Protein AF-A0A1J4UPZ0-F1 (afdb_monomer)

Foldseek 3Di:
DAAAPPPRDDDDPPCPCCVVLVNHDPVVSVVVVVQVQWDAAPPPRDTDHPVQWDDDPRGTHGPVVVVVVVVVQLQQAAPPPRDRHDPPFDWDADPVRGIHGPVCCCVVFVVQAQDAAPPPRDRDSFRDADPNGTHDPVVVVVVVVVVVVVVVVVVVVVVVVVPDD

pLDDT: mean 82.54, std 12.35, range [51.22, 97.25]

Structure (mmCIF, N/CA/C/O backbone):
data_AF-A0A1J4UPZ0-F1
#
_entry.id   AF-A0A1J4UPZ0-F1
#
loop_
_atom_site.group_PDB
_atom_site.id
_atom_site.type_symbol
_atom_site.label_atom_id
_atom_site.label_alt_id
_atom_site.label_comp_id
_atom_site.label_asym_id
_atom_site.label_entity_id
_atom_site.label_seq_id
_atom_site.pdbx_PDB_ins_code
_atom_site.Cartn_x
_atom_site.Cartn_y
_atom_site.Cartn_z
_atom_site.occupancy
_atom_site.B_iso_or_equiv
_atom_site.auth_seq_id
_atom_site.auth_comp_id
_atom_site.auth_asym_id
_atom_site.auth_atom_id
_atom_site.pdbx_PDB_model_num
ATOM 1 N N . MET A 1 1 ? 30.628 -4.767 -45.251 1.00 79.75 1 MET A N 1
ATOM 2 C CA . MET A 1 1 ? 29.866 -5.774 -44.486 1.00 79.75 1 MET A CA 1
ATOM 3 C C . MET A 1 1 ? 29.801 -5.381 -43.024 1.00 79.75 1 MET A C 1
ATOM 5 O O . MET A 1 1 ? 30.777 -5.523 -42.292 1.00 79.75 1 MET A O 1
ATOM 9 N N . THR A 1 2 ? 28.661 -4.837 -42.620 1.00 87.00 2 THR A N 1
ATOM 10 C CA . THR A 1 2 ? 28.344 -4.512 -41.228 1.00 87.00 2 THR A CA 1
ATOM 11 C C . THR A 1 2 ? 27.542 -5.654 -40.597 1.00 87.00 2 THR A C 1
ATOM 13 O O . THR A 1 2 ? 26.780 -6.351 -41.268 1.00 87.00 2 THR A O 1
ATOM 16 N N . TYR A 1 3 ? 27.727 -5.868 -39.294 1.00 92.00 3 TYR A N 1
ATOM 17 C CA . TYR A 1 3 ? 27.037 -6.911 -38.532 1.00 92.00 3 TYR A CA 1
ATOM 18 C C . TYR A 1 3 ? 26.333 -6.288 -37.335 1.00 92.00 3 TYR A C 1
ATOM 20 O O . TYR A 1 3 ? 26.940 -5.504 -36.609 1.00 92.00 3 TYR A O 1
ATOM 28 N N . CYS A 1 4 ? 25.073 -6.664 -37.110 1.00 92.00 4 CYS A N 1
ATOM 29 C CA . CYS A 1 4 ? 24.302 -6.218 -35.954 1.00 92.00 4 CYS A CA 1
ATOM 30 C C . CYS A 1 4 ? 24.995 -6.613 -34.643 1.00 92.00 4 CYS A C 1
ATOM 32 O O . CYS A 1 4 ? 25.229 -7.800 -34.409 1.00 92.00 4 CYS A O 1
ATOM 34 N N . LEU A 1 5 ? 25.224 -5.652 -33.741 1.00 92.38 5 LEU A N 1
ATOM 35 C CA . LEU A 1 5 ? 25.902 -5.914 -32.464 1.00 92.38 5 LEU A CA 1
ATOM 36 C C . LEU A 1 5 ? 25.104 -6.795 -31.489 1.00 92.38 5 LEU A C 1
ATOM 38 O O . LEU A 1 5 ? 25.692 -7.382 -30.588 1.00 92.38 5 LEU A O 1
ATOM 42 N N . ALA A 1 6 ? 23.779 -6.890 -31.642 1.00 92.38 6 ALA A N 1
ATOM 43 C CA . ALA A 1 6 ? 22.943 -7.697 -30.748 1.00 92.38 6 ALA A CA 1
ATOM 44 C C . ALA A 1 6 ? 22.778 -9.149 -31.214 1.00 92.38 6 ALA A C 1
ATOM 46 O O . ALA A 1 6 ? 22.870 -10.064 -30.404 1.00 92.38 6 ALA A O 1
ATOM 47 N N . CYS A 1 7 ? 22.499 -9.374 -32.502 1.00 94.25 7 CYS A N 1
ATOM 48 C CA . CYS A 1 7 ? 22.170 -10.709 -33.018 1.00 94.25 7 CYS A CA 1
ATOM 49 C C . CYS A 1 7 ? 23.214 -11.294 -33.975 1.00 94.25 7 CYS A C 1
ATOM 51 O O . CYS A 1 7 ? 23.029 -12.413 -34.445 1.00 94.25 7 CYS A O 1
ATOM 53 N N . GLY A 1 8 ? 24.268 -10.544 -34.317 1.00 93.19 8 GLY A N 1
ATOM 54 C CA . GLY A 1 8 ? 25.343 -10.996 -35.205 1.00 93.19 8 GLY A CA 1
ATOM 55 C C . GLY A 1 8 ? 24.948 -11.166 -36.675 1.00 93.19 8 GLY A C 1
ATOM 56 O O . GLY A 1 8 ? 25.788 -11.539 -37.489 1.00 93.19 8 GLY A O 1
ATOM 57 N N . LYS A 1 9 ? 23.689 -10.895 -37.048 1.00 92.81 9 LYS A N 1
ATOM 58 C CA . LYS A 1 9 ? 23.239 -10.983 -38.443 1.00 92.81 9 LYS A CA 1
ATOM 59 C C . LYS A 1 9 ? 23.921 -9.916 -39.299 1.00 92.81 9 LYS A C 1
ATOM 61 O O . LYS A 1 9 ? 24.070 -8.770 -38.865 1.00 92.81 9 LYS A O 1
ATOM 66 N N . MET A 1 10 ? 24.290 -10.306 -40.516 1.00 91.06 10 MET A N 1
ATOM 67 C CA . MET A 1 10 ? 24.797 -9.398 -41.541 1.00 91.06 10 MET A CA 1
ATOM 68 C C . MET A 1 10 ? 23.699 -8.408 -41.936 1.00 91.06 10 MET A C 1
ATOM 70 O O . MET A 1 10 ? 22.533 -8.789 -42.053 1.00 91.06 10 MET A O 1
ATOM 74 N N . ILE A 1 11 ? 24.069 -7.143 -42.098 1.00 86.06 11 ILE A N 1
ATOM 75 C CA . ILE A 1 11 ? 23.164 -6.084 -42.538 1.00 86.06 11 ILE A CA 1
ATOM 76 C C . ILE A 1 11 ? 23.525 -5.750 -43.974 1.00 86.06 11 ILE A C 1
ATOM 78 O O . ILE A 1 11 ? 24.693 -5.526 -44.288 1.00 86.06 11 ILE A O 1
ATOM 82 N N . GLU A 1 12 ? 22.518 -5.771 -44.842 1.00 80.25 12 GLU A N 1
ATOM 83 C CA . GLU A 1 12 ? 22.688 -5.403 -46.242 1.00 80.25 12 GLU A CA 1
ATOM 84 C C . GLU A 1 12 ? 23.155 -3.945 -46.321 1.00 80.25 12 GLU A C 1
ATOM 86 O O . GLU A 1 12 ? 22.638 -3.075 -45.616 1.00 80.25 12 GLU A O 1
ATOM 91 N N . ASP A 1 13 ? 24.149 -3.676 -47.171 1.00 70.25 13 ASP A N 1
ATOM 92 C CA . ASP A 1 13 ? 24.893 -2.408 -47.211 1.00 70.25 13 ASP A CA 1
ATOM 93 C C . ASP A 1 13 ? 24.017 -1.167 -47.55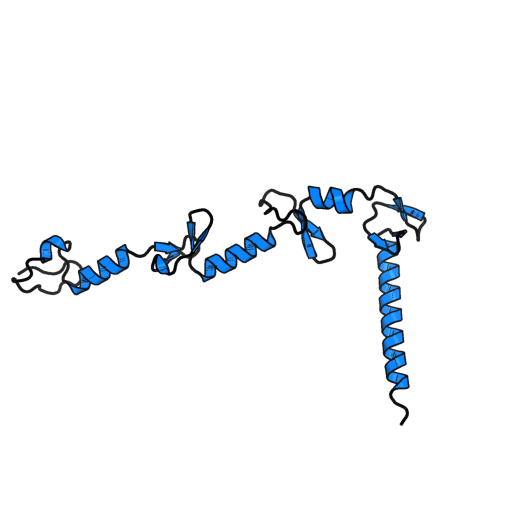6 1.00 70.25 13 ASP A C 1
ATOM 95 O O . ASP A 1 13 ? 24.518 -0.044 -47.567 1.00 70.25 13 ASP A O 1
ATOM 99 N N . TYR A 1 14 ? 22.705 -1.328 -47.788 1.00 72.69 14 TYR A N 1
ATOM 100 C CA . TYR A 1 14 ? 21.748 -0.248 -48.074 1.00 72.69 14 TYR A CA 1
ATOM 101 C C . TYR A 1 14 ? 20.999 0.301 -46.840 1.00 72.69 14 TYR A C 1
ATOM 103 O O . TYR A 1 14 ? 20.092 1.126 -46.961 1.00 72.69 14 TYR A O 1
ATOM 111 N N . ASP A 1 15 ? 21.357 -0.112 -45.625 1.00 78.25 15 ASP A N 1
ATOM 112 C CA . ASP A 1 15 ? 20.689 0.384 -44.420 1.00 78.25 15 ASP A CA 1
ATOM 113 C C . ASP A 1 15 ? 21.271 1.723 -43.922 1.00 78.25 15 ASP A C 1
ATOM 115 O O . ASP A 1 15 ? 22.057 1.792 -42.972 1.00 78.25 15 ASP A O 1
ATOM 119 N N . SER A 1 16 ? 20.850 2.821 -44.557 1.00 79.06 16 SER A N 1
ATOM 120 C CA . SER A 1 16 ? 21.288 4.193 -44.241 1.00 79.06 16 SER A CA 1
ATOM 121 C C . SER A 1 16 ? 21.023 4.620 -42.789 1.00 79.06 16 SER A C 1
ATOM 123 O O . SER A 1 16 ? 21.710 5.496 -42.261 1.00 79.06 16 SER A O 1
ATOM 125 N N . GLY A 1 17 ? 20.068 3.981 -42.106 1.00 82.69 17 GLY A N 1
ATOM 126 C CA . GLY A 1 17 ? 19.742 4.251 -40.705 1.00 82.69 17 GLY A CA 1
ATOM 127 C C . GLY A 1 17 ? 20.537 3.421 -39.691 1.00 82.69 17 GLY A C 1
ATOM 128 O O . GLY A 1 17 ? 20.319 3.574 -38.488 1.00 82.69 17 GLY A O 1
ATOM 129 N N . TYR A 1 18 ? 21.438 2.538 -40.136 1.00 81.94 18 TYR A N 1
ATOM 130 C CA . TYR A 1 18 ? 22.122 1.576 -39.269 1.00 81.94 18 TYR A CA 1
ATOM 131 C C . TYR A 1 18 ? 22.886 2.231 -38.109 1.00 81.94 18 TYR A C 1
ATOM 133 O O . TYR A 1 18 ? 22.711 1.866 -36.941 1.00 81.94 18 TYR A O 1
ATOM 141 N N . TYR A 1 19 ? 23.698 3.245 -38.413 1.00 81.06 19 TYR A N 1
ATOM 142 C CA . TYR A 1 19 ? 24.503 3.938 -37.405 1.00 81.06 19 TYR A CA 1
ATOM 143 C C . TYR A 1 19 ? 23.640 4.748 -36.428 1.00 81.06 19 TYR A C 1
ATOM 145 O O . TYR A 1 19 ? 23.924 4.761 -35.232 1.00 81.06 19 TYR A O 1
ATOM 153 N N . ALA A 1 20 ? 22.530 5.330 -36.895 1.00 83.19 20 ALA A N 1
ATOM 154 C CA . ALA A 1 20 ? 21.575 6.044 -36.043 1.00 83.19 20 ALA A CA 1
ATOM 155 C C . ALA A 1 20 ? 20.853 5.122 -35.036 1.00 83.19 20 ALA A C 1
ATOM 157 O O . ALA A 1 20 ? 20.357 5.582 -34.009 1.00 83.19 20 ALA A O 1
ATOM 158 N N . ARG A 1 21 ? 20.821 3.807 -35.290 1.00 86.88 21 ARG A N 1
ATOM 159 C CA . ARG A 1 21 ? 20.200 2.794 -34.420 1.00 86.88 21 ARG A CA 1
ATOM 160 C C . ARG A 1 21 ? 21.183 2.111 -33.469 1.00 86.88 21 ARG A C 1
ATOM 162 O O . ARG A 1 21 ? 20.918 1.004 -33.004 1.00 86.88 21 ARG A O 1
ATOM 169 N N . ASN A 1 22 ? 22.296 2.770 -33.139 1.00 87.50 22 ASN A N 1
ATOM 170 C CA . ASN A 1 22 ? 23.355 2.219 -32.284 1.00 87.50 22 ASN A CA 1
ATOM 171 C C . ASN A 1 22 ? 23.908 0.885 -32.812 1.00 87.50 22 ASN A C 1
ATOM 173 O O . ASN A 1 22 ? 24.128 -0.042 -32.033 1.00 87.50 22 ASN A O 1
ATOM 177 N N . MET A 1 23 ? 24.095 0.778 -34.131 1.00 90.50 23 MET A N 1
ATOM 178 C CA . MET A 1 23 ? 24.621 -0.429 -34.780 1.00 90.50 23 MET A CA 1
ATOM 179 C C . MET A 1 23 ? 23.753 -1.685 -34.548 1.00 90.50 23 MET A C 1
ATOM 181 O O . MET A 1 23 ? 24.246 -2.806 -34.390 1.00 90.50 23 MET A O 1
ATOM 185 N N . LEU A 1 24 ? 22.430 -1.501 -34.534 1.00 89.75 24 LEU A N 1
ATOM 186 C CA . LEU A 1 24 ? 21.446 -2.579 -34.455 1.00 89.75 24 LEU A CA 1
ATOM 187 C C . LEU A 1 24 ? 20.665 -2.685 -35.765 1.00 89.75 24 LEU A C 1
ATOM 189 O O . LEU A 1 24 ? 20.239 -1.676 -36.336 1.00 89.75 24 LEU A O 1
ATOM 193 N N . CYS A 1 25 ? 20.422 -3.919 -36.216 1.00 91.00 25 CYS A N 1
ATOM 194 C CA . CYS A 1 25 ? 19.462 -4.160 -37.290 1.00 91.00 25 CYS A CA 1
ATOM 195 C C . CYS A 1 25 ? 18.060 -3.701 -36.858 1.00 91.00 25 CYS A C 1
ATOM 197 O O . CYS A 1 25 ? 17.771 -3.636 -35.659 1.00 91.00 25 CYS A O 1
ATOM 199 N N . ILE A 1 26 ? 17.193 -3.395 -37.829 1.00 88.31 26 ILE A N 1
ATOM 200 C CA . ILE A 1 26 ? 15.846 -2.850 -37.582 1.00 88.31 26 ILE A CA 1
ATOM 201 C C . ILE A 1 26 ? 15.084 -3.649 -36.502 1.00 88.31 26 ILE A C 1
ATOM 203 O O . ILE A 1 26 ? 14.673 -3.026 -35.523 1.00 88.31 26 ILE A O 1
ATOM 207 N N . PRO A 1 27 ? 15.007 -4.998 -36.554 1.00 89.75 27 PRO A N 1
ATOM 208 C CA . PRO A 1 27 ? 14.319 -5.7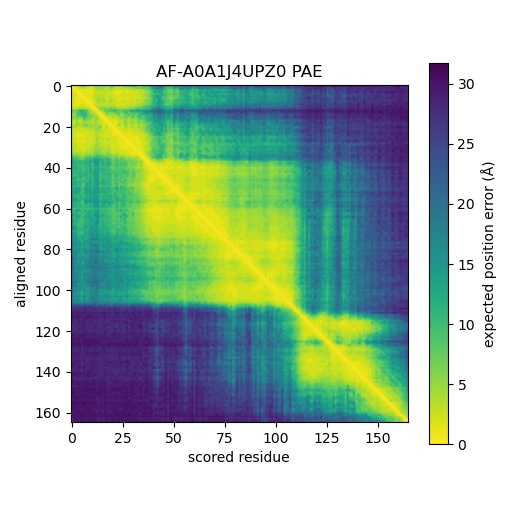65 -35.513 1.00 89.75 27 PRO A CA 1
ATOM 209 C C . PRO A 1 27 ? 14.944 -5.611 -34.120 1.00 89.75 27 PRO A C 1
ATOM 211 O O . PRO A 1 27 ? 14.241 -5.409 -33.136 1.00 89.75 27 PRO A O 1
ATOM 214 N N . CYS A 1 28 ? 16.277 -5.671 -34.010 1.00 89.38 28 CYS A N 1
ATOM 215 C CA . CYS A 1 28 ? 16.961 -5.538 -32.720 1.00 89.38 28 CYS A CA 1
ATOM 216 C C . CYS A 1 28 ? 16.830 -4.127 -32.139 1.00 89.38 28 CYS A C 1
ATOM 218 O O . CYS A 1 28 ? 16.743 -3.969 -30.921 1.00 89.38 28 CYS A O 1
ATOM 220 N N . TYR A 1 29 ? 16.813 -3.106 -32.994 1.00 89.94 29 TYR A N 1
ATOM 221 C CA . TYR A 1 29 ? 16.555 -1.741 -32.565 1.00 89.94 29 TYR A CA 1
ATOM 222 C C . TYR A 1 29 ? 15.124 -1.570 -32.061 1.00 89.94 29 TYR A C 1
ATOM 224 O O . TYR A 1 29 ? 14.936 -0.953 -31.019 1.00 89.94 29 TYR A O 1
ATOM 232 N N . GLU A 1 30 ? 14.127 -2.127 -32.749 1.00 87.56 30 GLU A N 1
ATOM 233 C CA . GLU A 1 30 ? 12.734 -2.080 -32.297 1.00 87.56 30 GLU A CA 1
ATOM 234 C C . GLU A 1 30 ? 12.556 -2.762 -30.941 1.00 87.56 30 GLU A C 1
ATOM 236 O O . GLU A 1 30 ? 11.963 -2.162 -30.045 1.00 87.56 30 GLU A O 1
ATOM 241 N N . THR A 1 31 ? 13.152 -3.943 -30.742 1.00 85.56 31 THR A N 1
ATOM 242 C CA . THR A 1 31 ? 13.166 -4.618 -29.435 1.00 85.56 31 THR A CA 1
ATOM 243 C C . THR A 1 31 ? 13.817 -3.745 -28.365 1.00 85.56 31 THR A C 1
ATOM 245 O O . THR A 1 31 ? 13.214 -3.496 -27.325 1.00 85.56 31 THR A O 1
ATOM 248 N N . LYS A 1 32 ? 15.009 -3.192 -28.636 1.00 84.88 32 LYS A N 1
ATOM 249 C CA . LYS A 1 32 ? 15.702 -2.306 -27.688 1.00 84.88 32 LYS A CA 1
ATOM 250 C C . LYS A 1 32 ? 14.899 -1.039 -27.388 1.00 84.88 32 LYS A C 1
ATOM 252 O O . LYS A 1 32 ? 14.895 -0.578 -26.252 1.00 84.88 32 LYS A O 1
ATOM 257 N N . ARG A 1 33 ? 14.214 -0.476 -28.385 1.00 83.31 33 ARG A N 1
ATOM 258 C CA . ARG A 1 33 ? 13.352 0.701 -28.231 1.00 83.31 33 ARG A CA 1
ATOM 259 C C . ARG A 1 33 ? 12.160 0.382 -27.331 1.00 83.31 33 ARG A C 1
ATOM 261 O O . ARG A 1 33 ? 11.861 1.161 -26.431 1.00 83.31 33 ARG A O 1
ATOM 268 N N . ILE A 1 34 ? 11.520 -0.768 -27.539 1.00 78.75 34 ILE A N 1
ATOM 269 C CA . ILE A 1 34 ? 10.429 -1.262 -26.692 1.00 78.75 34 ILE A CA 1
ATOM 270 C C . ILE A 1 34 ? 10.916 -1.451 -25.252 1.00 78.75 34 ILE A C 1
ATOM 272 O O . ILE A 1 34 ? 10.266 -0.964 -24.330 1.00 78.75 34 ILE A O 1
ATOM 276 N N . ASP A 1 35 ? 12.070 -2.090 -25.058 1.00 75.56 35 ASP A N 1
ATOM 277 C CA . ASP A 1 35 ? 12.635 -2.341 -23.729 1.00 75.56 35 ASP A CA 1
ATOM 278 C C . ASP A 1 35 ? 13.070 -1.054 -23.020 1.00 75.56 35 ASP A C 1
ATOM 280 O O . ASP A 1 35 ? 12.848 -0.914 -21.820 1.00 75.56 35 ASP A O 1
ATOM 284 N N . SER A 1 36 ? 13.612 -0.073 -23.751 1.00 75.94 36 SER A N 1
ATOM 285 C CA . SER A 1 36 ? 13.991 1.234 -23.190 1.00 75.94 36 SER A CA 1
ATOM 286 C C . SER A 1 36 ? 12.803 2.052 -22.683 1.00 75.94 36 SER A C 1
ATOM 288 O O . SER A 1 36 ? 12.977 2.936 -21.850 1.00 75.94 36 SER A O 1
ATOM 290 N N . GLY A 1 37 ? 11.596 1.751 -23.167 1.00 80.19 37 GLY A N 1
ATOM 291 C CA . GLY A 1 37 ? 10.368 2.378 -22.698 1.00 80.19 37 GLY A CA 1
ATOM 292 C C . GLY A 1 37 ? 9.782 1.717 -21.454 1.00 80.19 37 GLY A C 1
ATOM 293 O O . GLY A 1 37 ? 8.804 2.234 -20.925 1.00 80.19 37 GLY A O 1
ATOM 294 N N . ARG A 1 38 ? 10.319 0.579 -20.995 1.00 85.94 38 ARG A N 1
ATOM 295 C CA . ARG A 1 38 ? 9.750 -0.150 -19.861 1.00 85.94 38 ARG A CA 1
ATOM 296 C C . ARG A 1 38 ? 10.238 0.408 -18.534 1.00 85.94 38 ARG A C 1
ATOM 298 O O . ARG A 1 38 ? 11.418 0.691 -18.349 1.00 85.94 38 ARG A O 1
ATOM 305 N N . VAL A 1 39 ? 9.323 0.477 -17.578 1.00 90.25 39 VAL A N 1
ATOM 306 C CA . VAL A 1 39 ? 9.588 0.889 -16.200 1.00 90.25 39 VAL A CA 1
ATOM 307 C C . VAL A 1 39 ? 9.487 -0.340 -15.302 1.00 90.25 39 VAL A C 1
ATOM 309 O O . VAL A 1 39 ? 8.751 -1.291 -15.583 1.00 90.25 39 VAL A O 1
ATOM 312 N N . GLN A 1 40 ? 10.296 -0.373 -14.247 1.00 93.94 40 GLN A N 1
ATOM 313 C CA . GLN A 1 40 ? 10.312 -1.481 -13.299 1.00 93.94 40 GLN A CA 1
ATOM 314 C C . GLN A 1 40 ? 9.395 -1.178 -12.119 1.00 93.94 40 GLN A C 1
ATOM 316 O O . GLN A 1 40 ? 9.475 -0.117 -11.506 1.00 93.94 40 GLN A O 1
ATOM 321 N N . CYS A 1 41 ? 8.546 -2.140 -11.764 1.00 95.94 41 CYS A N 1
ATOM 322 C CA . CYS A 1 41 ? 7.781 -2.076 -10.526 1.00 95.94 41 CYS A CA 1
ATOM 323 C C . CYS A 1 41 ? 8.722 -2.065 -9.318 1.00 95.94 41 CYS A C 1
ATOM 325 O O . CYS A 1 41 ? 9.441 -3.039 -9.104 1.00 95.94 41 CYS A O 1
ATOM 327 N N . LEU A 1 42 ? 8.611 -1.056 -8.451 1.00 95.75 42 LEU A N 1
ATOM 328 C CA . LEU A 1 42 ? 9.491 -0.907 -7.284 1.00 95.75 42 LEU A CA 1
ATOM 329 C C . LEU A 1 42 ? 9.463 -2.119 -6.333 1.00 95.75 42 LEU A C 1
ATOM 331 O O . LEU A 1 42 ? 10.467 -2.462 -5.718 1.00 95.75 42 LEU A O 1
ATOM 335 N N . ARG A 1 43 ? 8.306 -2.785 -6.208 1.00 95.25 43 ARG A N 1
ATOM 336 C CA . ARG A 1 43 ? 8.116 -3.900 -5.264 1.00 95.25 43 ARG A CA 1
ATOM 337 C C . ARG A 1 43 ? 8.618 -5.257 -5.770 1.00 95.25 43 ARG A C 1
ATOM 339 O O . ARG A 1 43 ? 9.260 -5.976 -5.017 1.00 95.25 43 ARG A O 1
ATOM 346 N N . CYS A 1 44 ? 8.273 -5.646 -6.998 1.00 96.38 44 CYS A N 1
ATOM 347 C CA . CYS A 1 44 ? 8.579 -6.979 -7.542 1.00 96.38 44 CYS A CA 1
ATOM 348 C C . CYS A 1 44 ? 9.602 -6.970 -8.685 1.00 96.38 44 CYS A C 1
ATOM 350 O O . CYS A 1 44 ? 9.881 -8.025 -9.246 1.00 96.38 44 CYS A O 1
ATOM 352 N N . MET A 1 45 ? 10.122 -5.797 -9.063 1.00 94.69 45 MET A N 1
ATOM 353 C CA . MET A 1 45 ? 11.084 -5.582 -10.155 1.00 94.69 45 MET A CA 1
ATOM 354 C C . MET A 1 45 ? 10.624 -6.050 -11.544 1.00 94.69 45 MET A C 1
ATOM 356 O O . MET A 1 45 ? 11.403 -6.061 -12.496 1.00 94.69 45 MET A O 1
ATOM 360 N N . ARG A 1 46 ? 9.342 -6.400 -11.708 1.00 92.81 46 ARG A N 1
ATOM 361 C CA . ARG A 1 46 ? 8.778 -6.739 -13.017 1.00 92.81 46 ARG A CA 1
ATOM 362 C C . ARG A 1 46 ? 8.815 -5.512 -13.929 1.00 92.81 46 ARG A C 1
ATOM 364 O O . ARG A 1 46 ? 8.331 -4.447 -13.550 1.00 92.81 46 ARG A O 1
ATOM 371 N N . SER A 1 47 ? 9.355 -5.696 -15.130 1.00 92.50 47 SER A N 1
ATOM 372 C CA . SER A 1 47 ? 9.398 -4.684 -16.186 1.00 92.50 47 SER A CA 1
ATOM 373 C C . SER A 1 47 ? 8.067 -4.653 -16.946 1.00 92.50 47 SER A C 1
ATOM 375 O O . SER A 1 47 ? 7.593 -5.696 -17.402 1.00 92.50 47 SER A O 1
ATOM 377 N N . LEU A 1 48 ? 7.449 -3.476 -17.028 1.00 92.31 48 LEU A N 1
ATOM 378 C CA . LEU A 1 48 ? 6.134 -3.238 -17.630 1.00 92.31 48 LEU A CA 1
ATOM 379 C C . LEU A 1 48 ? 6.151 -1.962 -18.468 1.00 92.31 48 LEU A C 1
ATOM 381 O O . LEU A 1 48 ? 7.051 -1.130 -18.338 1.00 92.31 48 LEU A O 1
ATOM 385 N N . PHE A 1 49 ? 5.140 -1.789 -19.316 1.00 90.19 49 PHE A N 1
ATOM 386 C CA . PHE A 1 49 ? 4.958 -0.518 -20.003 1.00 90.19 49 PHE A CA 1
ATOM 387 C C . PHE A 1 49 ? 4.434 0.552 -19.033 1.00 90.19 49 PHE A C 1
ATOM 389 O O . PHE A 1 49 ? 3.594 0.237 -18.189 1.00 90.19 49 PHE A O 1
ATOM 396 N N . PRO A 1 50 ? 4.847 1.826 -19.174 1.00 89.56 50 PRO A N 1
ATOM 397 C CA . PRO A 1 50 ? 4.366 2.927 -18.339 1.00 89.56 50 PRO A CA 1
ATOM 398 C C . PRO A 1 50 ? 2.838 3.042 -18.314 1.00 89.56 50 PRO A C 1
ATOM 400 O O . PRO A 1 50 ? 2.262 3.360 -17.281 1.00 89.56 50 PRO A O 1
ATOM 403 N N . SER A 1 51 ? 2.169 2.718 -19.428 1.00 90.25 51 SER A N 1
ATOM 404 C CA . SER A 1 51 ? 0.704 2.714 -19.543 1.00 90.25 51 SER A CA 1
ATOM 405 C C . SER A 1 51 ? 0.009 1.662 -18.671 1.00 90.25 51 SER A C 1
ATOM 407 O O . SER A 1 51 ? -1.173 1.805 -18.372 1.00 90.25 51 SER A O 1
ATOM 409 N N . GLU A 1 52 ? 0.716 0.604 -18.274 1.00 92.19 52 GLU A N 1
ATOM 410 C CA . GLU A 1 52 ? 0.198 -0.479 -17.429 1.00 92.19 52 GLU A CA 1
ATOM 411 C C . GLU A 1 52 ? 0.529 -0.267 -15.945 1.00 92.19 52 GLU A C 1
ATOM 413 O O . GLU A 1 52 ? 0.050 -1.009 -15.081 1.00 92.19 52 GLU A O 1
ATOM 418 N N . MET A 1 53 ? 1.367 0.724 -15.635 1.00 94.31 53 MET A N 1
ATOM 419 C CA . MET A 1 53 ? 1.815 1.002 -14.278 1.00 94.31 53 MET A CA 1
ATOM 420 C C . MET A 1 53 ? 0.846 1.921 -13.540 1.00 94.31 53 MET A C 1
ATOM 422 O O . MET A 1 53 ? 0.132 2.735 -14.124 1.00 94.31 53 MET A O 1
ATOM 426 N N . LYS A 1 54 ? 0.814 1.770 -12.216 1.00 95.75 54 LYS A N 1
ATOM 427 C CA . LYS A 1 54 ? 0.068 2.648 -11.317 1.00 95.75 54 LYS A CA 1
ATOM 428 C C . LYS A 1 54 ? 1.028 3.318 -10.354 1.00 95.75 54 LYS A C 1
ATOM 430 O O . LYS A 1 54 ? 1.825 2.632 -9.714 1.00 95.75 54 LYS A O 1
ATOM 435 N N . SER A 1 55 ? 0.892 4.629 -10.202 1.00 93.81 55 SER A N 1
ATOM 436 C CA . SER A 1 55 ? 1.752 5.406 -9.316 1.00 93.81 55 SER A CA 1
ATOM 437 C C . SER A 1 55 ? 1.104 5.606 -7.944 1.00 93.81 55 SER A C 1
ATOM 439 O O . SER A 1 55 ? -0.092 5.892 -7.832 1.00 93.81 55 SER A O 1
ATOM 441 N N . LEU A 1 56 ? 1.898 5.466 -6.885 1.00 92.19 56 LEU A N 1
ATOM 442 C CA . LEU A 1 56 ? 1.523 5.817 -5.520 1.00 92.19 56 LEU A CA 1
ATOM 443 C C . LEU A 1 56 ? 2.702 6.511 -4.838 1.00 92.19 56 LEU A C 1
ATOM 445 O O . LEU A 1 56 ? 3.806 5.977 -4.854 1.00 92.19 56 LEU A O 1
ATOM 449 N N . GLU A 1 57 ? 2.468 7.691 -4.257 1.00 88.69 57 GLU A N 1
ATOM 450 C CA . GLU A 1 57 ? 3.509 8.485 -3.575 1.00 88.69 57 GLU A CA 1
ATOM 451 C C . GLU A 1 57 ? 4.755 8.746 -4.452 1.00 88.69 57 GLU A C 1
ATOM 453 O O . GLU A 1 57 ? 5.874 8.819 -3.961 1.00 88.69 57 GLU A O 1
ATOM 458 N N . GLY A 1 58 ? 4.566 8.883 -5.771 1.00 91.25 58 GLY A N 1
ATOM 459 C CA . GLY A 1 58 ? 5.660 9.117 -6.724 1.00 91.25 58 GLY A CA 1
ATOM 460 C C . GLY A 1 58 ? 6.437 7.862 -7.138 1.00 91.25 58 GLY A C 1
ATOM 461 O O . GLY A 1 58 ? 7.424 7.975 -7.859 1.00 91.25 58 GLY A O 1
ATOM 462 N N . HIS A 1 59 ? 5.996 6.676 -6.721 1.00 94.06 59 HIS A N 1
ATOM 463 C CA . HIS A 1 59 ? 6.597 5.401 -7.104 1.00 94.06 59 HIS A CA 1
ATOM 464 C C . HIS A 1 59 ? 5.662 4.575 -7.982 1.00 94.06 59 HIS A C 1
ATOM 466 O O . HIS A 1 59 ? 4.458 4.518 -7.726 1.00 94.06 59 HIS A O 1
ATOM 472 N N . ASP A 1 60 ? 6.228 3.889 -8.975 1.00 94.75 60 ASP A N 1
ATOM 473 C CA . ASP A 1 60 ? 5.472 3.076 -9.922 1.00 94.75 60 ASP A CA 1
ATOM 474 C C . ASP A 1 60 ? 5.416 1.604 -9.505 1.00 94.75 60 ASP A C 1
ATOM 476 O O . ASP A 1 60 ? 6.420 0.949 -9.200 1.00 94.75 60 ASP A O 1
ATOM 480 N N . TYR A 1 61 ? 4.203 1.060 -9.535 1.00 97.25 61 TYR A N 1
ATOM 481 C CA . TYR A 1 61 ? 3.907 -0.317 -9.172 1.00 97.25 61 TYR A CA 1
ATOM 482 C C . TYR A 1 61 ? 3.138 -1.021 -10.285 1.00 97.25 61 TYR A C 1
ATOM 484 O O . TYR A 1 61 ? 2.328 -0.421 -10.995 1.00 97.25 61 TYR A O 1
ATOM 492 N N 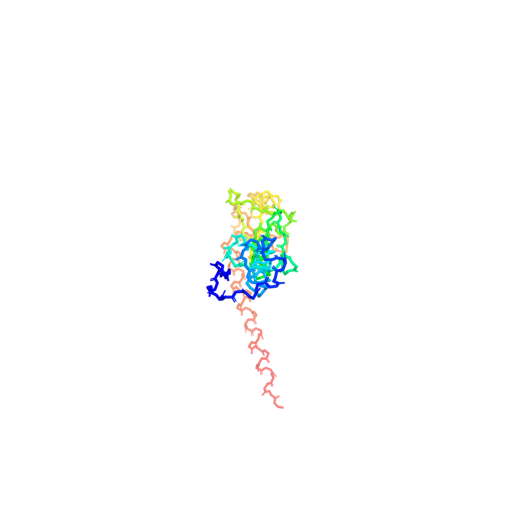. CYS A 1 62 ? 3.346 -2.333 -10.411 1.00 97.25 62 CYS A N 1
ATOM 493 C CA . CYS A 1 62 ? 2.457 -3.151 -11.223 1.00 97.25 62 CYS A CA 1
ATOM 494 C C . CYS A 1 62 ? 1.045 -3.186 -10.601 1.00 97.25 62 CYS A C 1
ATOM 496 O O . CYS A 1 62 ? 0.906 -3.000 -9.384 1.00 97.25 62 CYS A O 1
ATOM 498 N N . PRO A 1 63 ? -0.007 -3.476 -11.389 1.00 96.81 63 PRO A N 1
ATOM 499 C CA . PRO A 1 63 ? -1.385 -3.498 -10.893 1.00 96.81 63 PRO A CA 1
ATOM 500 C C . PRO A 1 63 ? -1.601 -4.403 -9.671 1.00 96.81 63 PRO A C 1
ATOM 502 O O . PRO A 1 63 ? -2.323 -4.030 -8.742 1.00 96.81 63 PRO A O 1
ATOM 505 N N . ASP A 1 64 ? -0.937 -5.560 -9.637 1.00 97.06 64 ASP A N 1
ATOM 506 C CA . ASP A 1 64 ? -1.033 -6.513 -8.529 1.00 97.06 64 ASP A CA 1
ATOM 507 C C . ASP A 1 64 ? -0.393 -5.978 -7.248 1.00 97.06 64 ASP A C 1
ATOM 509 O O . ASP A 1 64 ? -1.027 -5.971 -6.189 1.00 97.06 64 ASP A O 1
ATOM 513 N N . CYS A 1 65 ? 0.846 -5.483 -7.339 1.00 97.06 65 CYS A N 1
ATOM 514 C CA . CYS A 1 65 ? 1.549 -4.899 -6.201 1.00 97.06 65 CYS A CA 1
ATOM 515 C C . CYS A 1 65 ? 0.838 -3.647 -5.686 1.00 97.06 65 CYS A C 1
ATOM 517 O O . CYS A 1 65 ? 0.751 -3.473 -4.472 1.00 97.06 65 CYS A O 1
ATOM 519 N N . TYR A 1 66 ? 0.288 -2.824 -6.581 1.00 97.19 66 TYR A N 1
ATOM 520 C CA . TYR A 1 66 ? -0.505 -1.653 -6.218 1.00 97.19 66 TYR A CA 1
ATOM 521 C C . TYR A 1 66 ? -1.736 -2.043 -5.390 1.00 97.19 66 TYR A C 1
ATOM 523 O O . TYR A 1 66 ? -1.994 -1.455 -4.341 1.00 97.19 66 TYR A O 1
ATOM 531 N N . ARG A 1 67 ? -2.481 -3.077 -5.812 1.00 96.19 67 ARG A N 1
ATOM 532 C CA . ARG A 1 67 ? -3.659 -3.569 -5.079 1.00 96.19 67 ARG A CA 1
ATOM 533 C C . ARG A 1 67 ? -3.296 -4.079 -3.684 1.00 96.19 67 ARG A C 1
ATOM 535 O O . ARG A 1 67 ? -3.997 -3.766 -2.726 1.00 96.19 67 ARG A O 1
ATOM 542 N N . LEU A 1 68 ? -2.213 -4.846 -3.563 1.00 95.44 68 LEU A N 1
ATOM 543 C CA . LEU A 1 68 ? -1.739 -5.332 -2.263 1.00 95.44 68 LEU A CA 1
ATOM 544 C C . LEU A 1 68 ? -1.341 -4.174 -1.346 1.00 95.44 68 LEU A C 1
ATOM 546 O O . LEU A 1 68 ? -1.730 -4.152 -0.182 1.00 95.44 68 LEU A O 1
ATOM 550 N N . LEU A 1 69 ? -0.628 -3.182 -1.879 1.00 93.94 69 LEU A N 1
ATOM 551 C CA . LEU A 1 69 ? -0.213 -2.017 -1.106 1.00 93.94 69 LEU A CA 1
ATOM 552 C C . LEU A 1 69 ? -1.417 -1.181 -0.643 1.00 93.94 69 LEU A C 1
ATOM 554 O O . LEU A 1 69 ? -1.462 -0.741 0.501 1.00 93.94 69 LEU A O 1
ATOM 558 N N . ALA A 1 70 ? -2.436 -1.023 -1.492 1.00 91.44 70 ALA A N 1
ATOM 559 C CA . ALA A 1 70 ? -3.677 -0.347 -1.121 1.00 91.44 70 ALA A CA 1
ATOM 560 C C . ALA A 1 70 ? -4.393 -1.052 0.048 1.00 91.44 70 ALA A C 1
ATOM 562 O O . ALA A 1 70 ? -4.866 -0.389 0.972 1.00 91.44 70 ALA A O 1
ATOM 563 N N . LEU A 1 71 ? -4.423 -2.390 0.047 1.00 92.12 71 LEU A N 1
ATOM 564 C CA . LEU A 1 71 ? -4.964 -3.176 1.161 1.00 92.12 71 LEU A CA 1
ATOM 565 C C . LEU A 1 71 ? -4.127 -3.018 2.436 1.00 92.12 71 LEU A C 1
ATOM 567 O O . LEU A 1 71 ? -4.690 -2.884 3.520 1.00 92.12 71 LEU A O 1
ATOM 571 N N . GLU A 1 72 ? -2.798 -2.996 2.323 1.00 91.25 72 GLU A N 1
ATOM 572 C CA . GLU A 1 72 ? -1.898 -2.765 3.460 1.00 91.25 72 GLU A CA 1
ATOM 573 C C . GLU A 1 72 ? -2.100 -1.372 4.078 1.00 91.25 72 GLU A C 1
ATOM 575 O O . GLU A 1 72 ? -2.144 -1.241 5.303 1.00 91.25 72 GLU A O 1
ATOM 580 N N . ILE A 1 73 ? -2.276 -0.339 3.250 1.00 90.12 73 ILE A N 1
ATOM 581 C CA . ILE A 1 73 ? -2.556 1.031 3.701 1.00 90.12 73 ILE A CA 1
ATOM 582 C C . ILE A 1 73 ? -3.909 1.098 4.409 1.00 90.12 73 ILE A C 1
ATOM 584 O O . ILE A 1 73 ? -4.007 1.683 5.491 1.00 90.12 73 ILE A O 1
ATOM 588 N N . GLU A 1 74 ? -4.945 0.475 3.843 1.00 89.19 74 GLU A N 1
ATOM 589 C CA . GLU A 1 74 ? -6.270 0.443 4.467 1.00 89.19 74 GLU A CA 1
ATOM 590 C C . GLU A 1 74 ? -6.246 -0.340 5.789 1.00 89.19 74 GLU A C 1
ATOM 592 O O . GLU A 1 74 ? -6.832 0.098 6.776 1.00 89.19 74 GLU A O 1
ATOM 597 N N . ALA A 1 75 ? -5.484 -1.436 5.873 1.00 88.19 75 ALA A N 1
ATOM 598 C CA . ALA A 1 75 ? -5.305 -2.197 7.111 1.00 88.19 75 ALA A CA 1
ATOM 599 C C . ALA A 1 75 ? -4.603 -1.390 8.222 1.00 88.19 75 ALA A C 1
ATOM 601 O O . ALA A 1 75 ? -4.826 -1.633 9.411 1.00 88.19 75 ALA A O 1
ATOM 602 N N . ARG A 1 76 ? -3.767 -0.412 7.852 1.00 91.00 76 ARG A N 1
ATOM 603 C CA . ARG A 1 76 ? -3.103 0.518 8.781 1.00 91.00 76 ARG A CA 1
ATOM 604 C C . ARG A 1 76 ? -3.930 1.771 9.058 1.00 91.00 76 ARG A C 1
ATOM 606 O O . ARG A 1 76 ? -3.509 2.612 9.852 1.00 91.00 76 ARG A O 1
ATOM 613 N N . ARG A 1 77 ? -5.092 1.937 8.428 1.00 93.69 77 ARG A N 1
ATOM 614 C CA . ARG A 1 77 ? -5.924 3.125 8.588 1.00 93.69 77 ARG A CA 1
ATOM 615 C C . ARG A 1 77 ? -6.718 3.058 9.889 1.00 93.69 77 ARG A C 1
ATOM 617 O O . ARG A 1 77 ? -7.360 2.062 10.213 1.00 93.69 77 ARG A O 1
ATOM 624 N N . CYS A 1 78 ? -6.705 4.150 10.648 1.00 93.62 78 CYS A N 1
ATOM 625 C CA . CYS A 1 78 ? -7.572 4.288 11.810 1.00 93.62 78 CYS A CA 1
ATOM 626 C C . CYS A 1 78 ? -9.036 4.338 11.355 1.00 93.62 78 CYS A C 1
ATOM 628 O O . CYS A 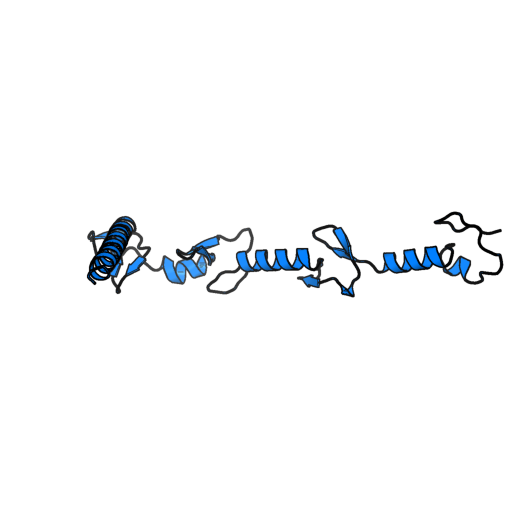1 78 ? -9.432 5.237 10.617 1.00 93.62 78 CYS A O 1
ATOM 630 N N . ASN A 1 79 ? -9.867 3.428 11.856 1.00 91.31 79 ASN A N 1
ATOM 631 C CA . ASN A 1 79 ? -11.281 3.345 11.501 1.00 91.31 79 ASN A CA 1
ATOM 632 C C . ASN A 1 79 ? -12.095 4.587 11.925 1.00 91.31 79 ASN A C 1
ATOM 634 O O . ASN A 1 79 ? -13.158 4.840 11.370 1.00 91.31 79 ASN A O 1
ATOM 638 N N . ILE A 1 80 ? -11.606 5.364 12.901 1.00 89.38 80 ILE A N 1
ATOM 639 C CA . ILE A 1 80 ? -12.294 6.559 13.420 1.00 89.38 80 ILE A CA 1
ATOM 640 C C . ILE A 1 80 ? -11.842 7.821 12.677 1.00 89.38 80 ILE A C 1
ATOM 642 O O . ILE A 1 80 ? -12.655 8.468 12.030 1.00 89.38 80 ILE A O 1
ATOM 646 N N . CYS A 1 81 ? -10.556 8.180 12.752 1.00 91.94 81 CYS A N 1
ATOM 647 C CA . CYS A 1 81 ? -10.053 9.421 12.148 1.00 91.94 81 CYS A CA 1
ATOM 648 C C . CYS A 1 81 ? -9.575 9.271 10.698 1.00 91.94 81 CYS A C 1
ATOM 650 O O . CYS A 1 81 ? -9.097 10.242 10.124 1.00 91.94 81 CYS A O 1
ATOM 652 N N . ARG A 1 82 ? -9.641 8.063 10.119 1.00 92.25 82 ARG A N 1
ATOM 653 C CA . ARG A 1 82 ? -9.223 7.736 8.740 1.00 92.25 82 ARG A CA 1
ATOM 654 C C . ARG A 1 82 ? -7.763 8.057 8.386 1.00 92.25 82 ARG A C 1
ATOM 656 O O . ARG A 1 82 ? -7.360 7.875 7.242 1.00 92.25 82 ARG A O 1
ATOM 663 N N . ARG A 1 83 ? -6.940 8.439 9.365 1.00 93.94 83 ARG A N 1
ATOM 664 C CA . ARG A 1 83 ? -5.494 8.634 9.200 1.00 93.94 83 ARG A CA 1
ATOM 665 C C . ARG A 1 83 ? -4.777 7.287 9.084 1.00 93.94 83 ARG A C 1
ATOM 667 O O 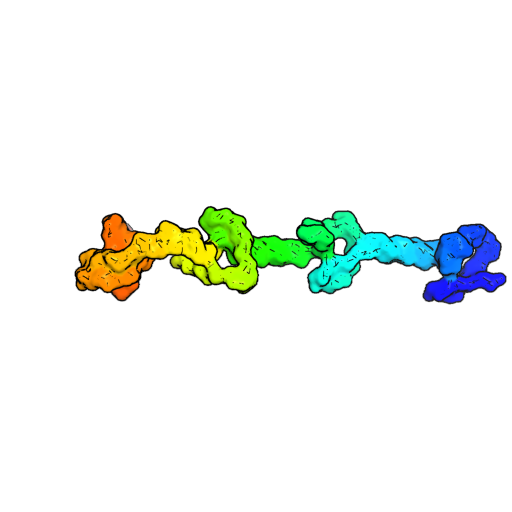. ARG A 1 83 ? -5.077 6.366 9.847 1.00 93.94 83 ARG A O 1
ATOM 674 N N . VAL A 1 84 ? -3.820 7.191 8.165 1.00 92.81 84 VAL A N 1
ATOM 675 C CA . VAL A 1 84 ? -2.914 6.038 8.044 1.00 92.81 84 VAL A CA 1
ATOM 676 C C . VAL A 1 84 ? -1.929 6.055 9.212 1.00 92.81 84 VAL A C 1
ATOM 678 O O . VAL A 1 84 ? -1.352 7.098 9.515 1.00 92.81 84 VAL A O 1
ATOM 681 N N . LEU A 1 85 ? -1.784 4.924 9.901 1.00 93.50 85 LEU A N 1
ATOM 682 C CA . LEU A 1 85 ? -0.916 4.810 11.069 1.00 93.50 85 LEU A CA 1
ATOM 683 C C . LEU A 1 85 ? 0.479 4.350 10.670 1.00 93.50 85 LEU A C 1
ATOM 685 O O . LEU A 1 85 ? 0.640 3.320 10.010 1.00 93.50 85 LEU A O 1
ATOM 689 N N . GLY A 1 86 ? 1.480 5.099 11.129 1.00 91.81 86 GLY A N 1
ATOM 690 C CA . GLY A 1 86 ? 2.887 4.754 10.940 1.00 91.81 86 GLY A CA 1
ATOM 691 C C . GLY A 1 86 ? 3.240 3.424 11.607 1.00 91.81 86 GLY A C 1
ATOM 692 O O . GLY A 1 86 ? 2.494 2.908 12.445 1.00 91.81 86 GLY A O 1
ATOM 693 N N . ASP A 1 87 ? 4.377 2.843 11.232 1.00 89.56 87 ASP A N 1
ATOM 694 C CA . ASP A 1 87 ? 4.857 1.588 11.832 1.00 89.56 87 ASP A CA 1
ATOM 695 C C . ASP A 1 87 ? 5.327 1.764 13.281 1.00 89.56 87 ASP A C 1
ATOM 697 O O . ASP A 1 87 ? 5.212 0.840 14.081 1.00 89.56 87 ASP A O 1
ATOM 701 N N . TRP A 1 88 ? 5.743 2.975 13.655 1.00 91.25 88 TRP A N 1
ATOM 702 C CA . TRP A 1 88 ? 6.106 3.338 15.028 1.00 91.25 88 TRP A CA 1
ATOM 703 C C . TRP A 1 88 ? 4.908 3.716 15.915 1.00 91.25 88 TRP A C 1
ATOM 705 O O . TRP A 1 88 ? 5.067 3.913 17.120 1.00 91.25 88 TRP A O 1
ATOM 715 N N . GLU A 1 89 ? 3.708 3.880 15.351 1.00 92.81 89 GLU A N 1
ATOM 716 C CA . GLU A 1 89 ? 2.545 4.319 16.121 1.00 92.81 89 GLU A CA 1
ATOM 717 C C . GLU A 1 89 ? 1.836 3.146 16.809 1.00 92.81 89 GLU A C 1
ATOM 719 O O . GLU A 1 89 ? 1.645 2.075 16.233 1.00 92.81 89 GLU A O 1
ATOM 724 N N . ILE A 1 90 ? 1.364 3.368 18.042 1.00 89.75 90 ILE A N 1
ATOM 725 C CA . ILE A 1 90 ? 0.592 2.361 18.779 1.00 89.75 90 ILE A CA 1
ATOM 726 C C . ILE A 1 90 ? -0.762 2.155 18.095 1.00 89.75 90 ILE A C 1
ATOM 728 O O . ILE A 1 90 ? -1.597 3.064 18.009 1.00 89.75 90 ILE A O 1
ATOM 732 N N . ARG A 1 91 ? -0.978 0.913 17.668 1.00 91.25 91 ARG A N 1
ATOM 733 C CA . ARG A 1 91 ? -2.192 0.429 17.019 1.00 91.25 91 ARG A CA 1
ATOM 734 C C . ARG A 1 91 ? -3.012 -0.392 18.005 1.00 91.25 91 ARG A C 1
ATOM 736 O O . ARG A 1 91 ? -2.499 -1.333 18.604 1.00 91.25 91 ARG A O 1
ATOM 743 N N . LEU A 1 92 ? -4.287 -0.054 18.158 1.00 88.06 92 LEU A N 1
ATOM 744 C CA . LEU A 1 92 ? -5.205 -0.773 19.038 1.00 88.06 92 LEU A CA 1
ATOM 745 C C . LEU A 1 92 ? -6.345 -1.365 18.212 1.00 88.06 92 LEU A C 1
ATOM 747 O O . LEU A 1 92 ? -6.812 -0.752 17.254 1.00 88.06 92 LEU A O 1
ATOM 751 N N . LYS A 1 93 ? -6.794 -2.564 18.584 1.00 86.00 93 LYS A N 1
ATOM 752 C CA . LYS A 1 93 ? -7.943 -3.223 17.961 1.00 86.00 93 LYS A CA 1
ATOM 753 C C . LYS A 1 93 ? -9.187 -3.029 18.815 1.00 86.00 93 LYS A C 1
ATOM 755 O O . LYS A 1 93 ? -9.153 -3.199 20.031 1.00 86.00 93 LYS A O 1
ATOM 760 N N . THR A 1 94 ? -10.282 -2.680 18.157 1.00 79.56 94 THR A N 1
ATOM 761 C CA . THR A 1 94 ? -11.627 -2.681 18.745 1.00 79.56 94 THR A CA 1
ATOM 762 C C . THR A 1 94 ? -12.173 -4.114 18.860 1.00 79.56 94 THR A C 1
ATOM 764 O O . THR A 1 94 ? -11.619 -5.015 18.224 1.00 79.56 94 THR A O 1
ATOM 767 N N . PRO A 1 95 ? -13.252 -4.349 19.635 1.00 76.88 95 PRO A N 1
ATOM 768 C CA . PRO A 1 95 ? -13.919 -5.656 19.701 1.00 76.88 95 PRO A CA 1
ATOM 769 C C . PRO A 1 95 ? -14.352 -6.191 18.327 1.00 76.88 95 PRO A C 1
ATOM 771 O O . PRO A 1 95 ? -14.223 -7.382 18.072 1.00 76.88 95 PRO A O 1
ATOM 774 N N . ASP A 1 96 ? -14.727 -5.299 17.404 1.00 79.56 96 ASP A N 1
ATOM 775 C CA . ASP A 1 96 ? -15.074 -5.628 16.011 1.00 79.56 96 ASP A CA 1
ATOM 776 C C . ASP A 1 96 ? -13.844 -5.917 15.124 1.00 79.56 96 ASP A C 1
ATOM 778 O O . ASP A 1 96 ? -13.932 -5.890 13.897 1.00 79.56 96 ASP A O 1
ATOM 782 N N . ASN A 1 97 ? -12.662 -6.104 15.722 1.00 81.50 97 ASN A N 1
ATOM 783 C CA . ASN A 1 97 ? -11.377 -6.308 15.045 1.00 81.50 97 ASN A CA 1
ATOM 784 C C . ASN A 1 97 ? -10.966 -5.154 14.098 1.00 81.50 97 ASN A C 1
ATOM 786 O O . ASN A 1 97 ? -10.093 -5.323 13.248 1.00 81.50 97 ASN A O 1
ATOM 790 N N . LYS A 1 98 ? -11.546 -3.955 14.260 1.00 85.69 98 LYS A N 1
ATOM 791 C CA . LYS A 1 98 ? -11.162 -2.749 13.503 1.00 85.69 98 LYS A CA 1
ATOM 792 C C . LYS A 1 98 ? -10.005 -2.024 14.185 1.00 85.69 98 LYS A C 1
ATOM 794 O O . LYS A 1 98 ? -9.994 -1.896 15.413 1.00 85.69 98 LYS A O 1
ATOM 799 N N . MET A 1 99 ? -9.069 -1.515 13.391 1.00 90.81 99 MET A N 1
ATOM 800 C CA . MET A 1 99 ? -7.870 -0.811 13.856 1.00 90.81 99 MET A CA 1
ATOM 801 C C . MET A 1 99 ? -8.165 0.651 14.197 1.00 90.81 99 MET A C 1
ATOM 803 O O . MET A 1 99 ? -8.827 1.357 13.439 1.00 90.81 99 MET A O 1
ATOM 807 N N . VAL A 1 100 ? -7.666 1.128 15.335 1.00 91.75 100 VAL A N 1
ATOM 808 C CA . VAL A 1 100 ? -7.811 2.514 15.794 1.00 91.75 100 VAL A CA 1
ATOM 809 C C . VAL A 1 100 ? -6.494 3.036 16.367 1.00 91.75 100 VAL A C 1
ATOM 811 O O . VAL A 1 100 ? -5.697 2.285 16.931 1.00 91.75 100 VAL A O 1
ATOM 814 N N . CYS A 1 101 ? -6.249 4.339 16.220 1.00 93.94 101 CYS A N 1
ATOM 815 C CA . CYS A 1 101 ? -5.087 4.977 16.832 1.00 93.94 101 CYS A CA 1
ATOM 816 C C . CYS A 1 101 ? -5.292 5.150 18.338 1.00 93.94 101 CYS A C 1
ATOM 818 O O . CYS A 1 101 ? -6.428 5.274 18.802 1.00 93.94 101 CYS A O 1
ATOM 820 N N . LYS A 1 102 ? -4.191 5.231 19.093 1.00 90.75 102 LYS A N 1
ATOM 821 C CA . LYS A 1 102 ? -4.229 5.457 20.544 1.00 90.75 102 LYS A CA 1
ATOM 822 C C . LYS A 1 102 ? -5.088 6.663 20.939 1.00 90.75 102 LYS A C 1
ATOM 824 O O . LYS A 1 102 ? -5.934 6.529 21.806 1.00 90.75 102 LYS A O 1
ATOM 829 N N . LYS A 1 103 ? -4.951 7.804 20.253 1.00 90.62 103 LYS A N 1
ATOM 830 C CA . LYS A 1 103 ? -5.743 9.012 20.547 1.00 90.62 103 LYS A CA 1
ATOM 831 C C . LYS A 1 103 ? -7.251 8.770 20.414 1.00 90.62 103 LYS A C 1
ATOM 833 O O . LYS A 1 103 ? -7.991 9.028 21.353 1.00 90.62 103 LYS A O 1
ATOM 838 N N . CYS A 1 104 ? -7.702 8.218 19.286 1.00 88.44 104 CYS A N 1
ATOM 839 C CA . CYS A 1 104 ? -9.123 7.930 19.078 1.00 88.44 104 CYS A CA 1
ATOM 840 C C . CYS A 1 104 ? -9.634 6.827 20.007 1.00 88.44 104 CYS A C 1
ATOM 842 O O . CYS A 1 104 ? -10.778 6.887 20.449 1.00 88.44 104 CYS A O 1
ATOM 844 N N . HIS A 1 105 ? -8.800 5.831 20.307 1.00 87.56 105 HIS A N 1
ATOM 845 C CA . HIS A 1 105 ? -9.120 4.829 21.311 1.00 87.56 105 HIS A CA 1
ATOM 846 C C . HIS A 1 105 ? -9.297 5.481 22.686 1.00 87.56 105 HIS A C 1
ATOM 848 O O . HIS A 1 105 ? -10.297 5.242 23.347 1.00 87.56 105 HIS A O 1
ATOM 854 N N . ASP A 1 106 ? -8.389 6.353 23.109 1.00 84.06 106 ASP A N 1
ATOM 855 C CA . ASP A 1 106 ? -8.434 6.966 24.433 1.00 84.06 106 ASP A CA 1
ATOM 856 C C . ASP A 1 106 ? -9.583 7.983 24.563 1.00 84.06 106 ASP A C 1
ATOM 858 O O . ASP A 1 106 ? -10.245 8.048 25.595 1.00 84.06 106 ASP A O 1
ATOM 862 N N . GLU A 1 107 ? -9.896 8.718 23.496 1.00 82.50 107 GLU A N 1
ATOM 863 C CA . GLU A 1 107 ? -11.024 9.655 23.452 1.00 82.50 107 GLU A CA 1
ATOM 864 C C . GLU A 1 107 ? -12.386 8.954 23.460 1.00 82.50 107 GLU A C 1
ATOM 866 O O . GLU A 1 107 ? -13.294 9.405 24.159 1.00 82.50 107 GLU A O 1
ATOM 871 N N . LYS A 1 108 ? -12.541 7.866 22.690 1.00 70.00 108 LYS A N 1
ATOM 872 C CA . LYS A 1 108 ? -13.831 7.171 22.522 1.00 70.00 108 LYS A CA 1
ATOM 873 C C . LYS A 1 108 ? -14.044 6.021 23.507 1.00 70.00 108 LYS A C 1
ATOM 875 O O . LYS A 1 108 ? -15.183 5.747 23.861 1.00 70.00 108 LYS A O 1
ATOM 880 N N . MET A 1 109 ? -12.970 5.363 23.944 1.00 60.84 109 MET A N 1
ATOM 881 C CA . MET A 1 109 ? -12.989 4.200 24.845 1.00 60.84 109 MET A CA 1
ATOM 882 C C . MET A 1 109 ? -12.230 4.460 26.156 1.00 60.84 109 MET A C 1
ATOM 884 O O . MET A 1 109 ? -12.647 3.993 27.212 1.00 60.84 109 MET A O 1
ATOM 888 N N . GLY A 1 110 ? -11.124 5.211 26.124 1.00 52.31 110 GLY A N 1
ATOM 889 C CA . GLY A 1 110 ? -10.244 5.420 27.286 1.00 52.31 110 GLY A CA 1
ATOM 890 C C . GLY A 1 110 ? -10.727 6.444 28.316 1.00 52.31 110 GLY A C 1
ATOM 891 O O . GLY A 1 110 ? -10.212 6.458 29.431 1.00 52.31 110 GLY A O 1
ATOM 892 N N . LYS A 1 111 ? -11.750 7.251 28.009 1.00 51.34 111 LYS A N 1
ATOM 893 C CA . LYS A 1 111 ? -12.415 8.131 28.990 1.00 51.34 111 LYS A CA 1
ATOM 894 C C . LYS A 1 111 ? -13.515 7.446 29.799 1.00 51.34 111 LYS A C 1
ATOM 896 O O . LYS A 1 111 ? -14.200 8.100 30.585 1.00 51.34 111 LYS A O 1
ATOM 901 N N . LEU A 1 112 ? -13.659 6.128 29.694 1.00 51.22 112 LEU A N 1
ATOM 902 C CA . LEU A 1 112 ? -14.309 5.361 30.748 1.00 51.22 112 LEU A CA 1
ATOM 903 C C . LEU A 1 112 ? -13.309 5.230 31.896 1.00 51.22 112 LEU A C 1
ATOM 905 O O . LEU A 1 112 ? -12.644 4.208 32.063 1.00 51.22 112 LEU A O 1
ATOM 909 N N . GLY A 1 113 ? -13.174 6.315 32.668 1.00 54.41 113 GLY A N 1
ATOM 910 C CA . GLY A 1 113 ? -12.485 6.290 33.954 1.00 54.41 113 GLY A CA 1
ATOM 911 C C . GLY A 1 113 ? -12.982 5.124 34.808 1.00 54.41 113 GLY A C 1
ATOM 912 O O . GLY A 1 113 ? -14.004 4.507 34.503 1.00 54.41 113 GLY A O 1
ATOM 913 N N . THR A 1 114 ? -12.263 4.795 35.880 1.00 58.28 114 THR A N 1
ATOM 914 C CA . THR A 1 114 ? -12.733 3.796 36.846 1.00 58.28 114 THR A CA 1
ATOM 915 C C . THR A 1 114 ? -14.152 4.145 37.271 1.00 58.28 114 THR A C 1
ATOM 917 O O . THR A 1 114 ? -14.358 5.098 38.019 1.00 58.28 114 THR A O 1
ATOM 920 N N . LYS A 1 115 ? -15.131 3.394 36.770 1.00 67.94 115 LYS A N 1
ATOM 921 C CA . LYS A 1 115 ? -16.489 3.433 37.289 1.00 67.94 115 LYS A CA 1
ATOM 922 C C . LYS A 1 115 ? -16.856 2.074 37.832 1.00 67.94 115 LYS A C 1
ATOM 924 O O . LYS A 1 115 ? -16.202 1.054 37.587 1.00 67.94 115 LYS A O 1
ATOM 929 N N . GLN A 1 116 ? -17.897 2.112 38.633 1.00 76.19 116 GLN A N 1
ATOM 930 C CA . GLN A 1 116 ? -18.367 0.969 39.360 1.00 76.19 116 GLN A CA 1
ATOM 931 C C . GLN A 1 116 ? -19.071 0.010 38.400 1.00 76.19 116 GLN A C 1
ATOM 933 O O . GLN A 1 116 ? -19.973 0.402 37.659 1.00 76.19 116 GLN A O 1
ATOM 938 N N . CYS A 1 117 ? -18.642 -1.250 38.389 1.00 83.50 117 CYS A N 1
ATOM 939 C CA . CYS A 1 117 ? -19.341 -2.293 37.654 1.00 83.50 117 CYS A CA 1
ATOM 940 C C . CYS A 1 117 ? -20.759 -2.453 38.216 1.00 83.50 117 CYS A C 1
ATOM 942 O O . CYS A 1 117 ? -20.920 -2.735 39.402 1.00 83.50 117 CYS A O 1
ATOM 944 N N . ALA A 1 118 ? -21.771 -2.367 37.358 1.00 85.50 118 ALA A N 1
ATOM 945 C CA . ALA A 1 118 ? -23.172 -2.510 37.738 1.00 85.50 118 ALA A CA 1
ATOM 946 C C . ALA A 1 118 ? -23.520 -3.912 38.271 1.00 85.50 118 ALA A C 1
ATOM 948 O O . ALA A 1 118 ? -24.527 -4.065 38.951 1.00 85.50 118 ALA A O 1
ATOM 949 N N . LEU A 1 119 ? -22.708 -4.937 37.966 1.00 88.62 119 LEU A N 1
ATOM 950 C CA . LEU A 1 119 ? -22.950 -6.309 38.429 1.00 88.62 119 LEU A CA 1
ATOM 951 C C . LEU A 1 119 ? -22.204 -6.651 39.724 1.00 88.62 119 LEU A C 1
ATOM 953 O O . LEU A 1 119 ? -22.769 -7.295 40.597 1.00 88.62 119 LEU A O 1
ATOM 957 N N . CYS A 1 120 ? -20.923 -6.288 39.838 1.00 87.94 120 CYS A N 1
ATOM 958 C CA . CYS A 1 120 ? -20.090 -6.694 40.978 1.00 87.94 120 CYS A CA 1
ATOM 959 C C . CYS A 1 120 ? -19.705 -5.557 41.922 1.00 87.94 120 CYS A C 1
ATOM 961 O O . CYS A 1 120 ? -18.988 -5.807 42.885 1.00 87.94 120 CYS A O 1
ATOM 963 N N . GLY A 1 121 ? -20.099 -4.315 41.631 1.00 84.56 121 GLY A N 1
ATOM 964 C CA . GLY A 1 121 ? -19.836 -3.163 42.492 1.00 84.56 121 GLY A CA 1
ATOM 965 C C . GLY A 1 121 ? -18.366 -2.734 42.576 1.00 84.56 121 GLY A C 1
ATOM 966 O O . GLY A 1 121 ? -18.064 -1.765 43.264 1.00 84.56 121 GLY A O 1
ATOM 967 N N . ARG A 1 122 ? -17.437 -3.422 41.898 1.00 85.50 122 ARG A N 1
ATOM 968 C CA . ARG A 1 122 ? -16.008 -3.081 41.920 1.00 85.50 122 ARG A CA 1
ATOM 969 C C . ARG A 1 122 ? -15.697 -1.937 40.961 1.00 85.50 122 ARG A C 1
ATOM 971 O O . ARG A 1 122 ? -16.178 -1.928 39.826 1.00 85.50 122 ARG A O 1
ATOM 978 N N . ASN A 1 123 ? -14.837 -1.020 41.400 1.00 77.12 123 ASN A N 1
ATOM 979 C CA . ASN A 1 123 ? -14.221 -0.025 40.528 1.00 77.12 123 ASN A CA 1
ATOM 980 C C . ASN A 1 123 ? -13.206 -0.732 39.630 1.00 77.12 123 ASN A C 1
ATOM 982 O O . ASN A 1 123 ? -12.189 -1.237 40.099 1.00 77.12 123 ASN A O 1
ATOM 986 N N . ALA A 1 124 ? -13.503 -0.801 38.338 1.00 69.94 124 ALA A N 1
ATOM 987 C CA . ALA A 1 124 ? -12.644 -1.441 37.353 1.00 69.94 124 ALA A CA 1
ATOM 988 C C . ALA A 1 124 ? -12.412 -0.486 36.182 1.00 69.94 124 ALA A C 1
ATOM 990 O O . ALA A 1 124 ? -13.224 0.403 35.929 1.00 69.94 124 ALA A O 1
ATOM 991 N N . LYS A 1 125 ? -11.312 -0.675 35.442 1.00 66.00 125 LYS A N 1
ATOM 992 C CA . LYS A 1 125 ? -11.169 -0.057 34.118 1.00 66.00 125 LYS A CA 1
ATOM 993 C C . LYS A 1 125 ? -12.264 -0.642 33.234 1.00 66.00 125 LYS A C 1
ATOM 995 O O . LYS A 1 125 ? -12.197 -1.811 32.847 1.00 66.00 125 LYS A O 1
ATOM 1000 N N . ILE A 1 126 ? -13.313 0.137 33.008 1.00 63.44 126 ILE A N 1
ATOM 1001 C CA . ILE A 1 126 ? -14.474 -0.321 32.262 1.00 63.44 126 ILE A CA 1
ATOM 1002 C C . ILE A 1 126 ? -14.095 -0.396 30.799 1.00 63.44 126 ILE A C 1
ATOM 1004 O O . ILE A 1 126 ? -13.551 0.549 30.237 1.00 63.44 126 ILE A O 1
ATOM 1008 N N . LYS A 1 127 ? -14.406 -1.535 30.189 1.00 63.09 127 LYS A N 1
ATOM 1009 C CA . LYS A 1 127 ? -14.235 -1.728 28.752 1.00 63.09 127 LYS A CA 1
ATOM 1010 C C . LYS A 1 127 ? -15.561 -1.746 27.996 1.00 63.09 127 LYS A C 1
ATOM 1012 O O . LYS A 1 127 ? -15.524 -1.600 26.782 1.00 63.09 127 LYS A O 1
ATOM 1017 N N . MET A 1 128 ? -16.706 -1.937 28.671 1.00 69.50 128 MET A N 1
ATOM 1018 C CA . MET A 1 128 ? -17.988 -2.205 28.000 1.00 69.50 128 MET A CA 1
ATOM 1019 C C . MET A 1 128 ? -19.188 -1.527 28.679 1.00 69.50 128 MET A C 1
ATOM 1021 O O . MET A 1 128 ? -19.275 -1.475 29.911 1.00 69.50 128 MET A O 1
ATOM 1025 N N . ILE A 1 129 ? -20.117 -1.038 27.850 1.00 74.25 129 ILE A N 1
ATOM 1026 C CA . ILE A 1 129 ? -21.390 -0.409 28.229 1.00 74.25 129 ILE A CA 1
ATOM 1027 C C . ILE A 1 129 ? -22.519 -1.237 27.612 1.00 74.25 129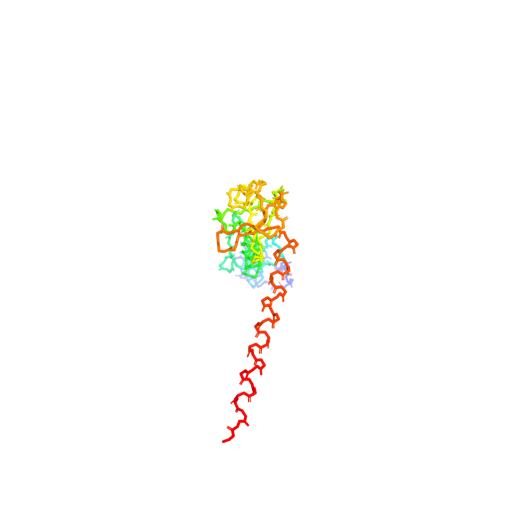 ILE A C 1
ATOM 1029 O O . ILE A 1 129 ? -22.499 -1.494 26.411 1.00 74.25 129 ILE A O 1
ATOM 1033 N N . VAL A 1 130 ? -23.496 -1.651 28.417 1.00 76.19 130 VAL A N 1
ATOM 1034 C CA . VAL A 1 130 ? -24.701 -2.355 27.950 1.00 76.19 130 VAL A CA 1
ATOM 1035 C C . VAL A 1 130 ? -25.908 -1.701 28.611 1.00 76.19 130 VAL A C 1
ATOM 1037 O O . VAL A 1 130 ? -25.966 -1.659 29.838 1.00 76.19 130 VAL A O 1
ATOM 1040 N N . ASN A 1 131 ? -26.865 -1.203 27.820 1.00 79.12 131 ASN A N 1
ATOM 1041 C CA . ASN A 1 131 ? -28.062 -0.499 28.312 1.00 79.12 131 ASN A CA 1
ATOM 1042 C C . ASN A 1 131 ? -27.715 0.617 29.318 1.00 79.12 131 ASN A C 1
ATOM 1044 O O . ASN A 1 131 ? -28.212 0.612 30.444 1.00 79.12 131 ASN A O 1
ATOM 1048 N N . ASP A 1 132 ? -26.771 1.490 28.953 1.00 76.50 132 ASP A N 1
ATOM 1049 C CA . ASP A 1 132 ? -26.253 2.591 29.786 1.00 76.50 132 ASP A CA 1
ATOM 1050 C C . ASP A 1 132 ? -25.629 2.189 31.136 1.00 76.50 132 ASP A C 1
ATOM 1052 O O . ASP A 1 132 ? -25.299 3.038 31.964 1.00 76.50 132 ASP A O 1
ATOM 1056 N N . LYS A 1 133 ? -25.392 0.891 31.362 1.00 81.31 133 LYS A N 1
ATOM 1057 C CA . LYS A 1 133 ? -24.713 0.369 32.552 1.00 81.31 133 LYS A CA 1
ATOM 1058 C C . LYS A 1 133 ? -23.299 -0.088 32.216 1.00 81.31 133 LYS A C 1
ATOM 1060 O O . LYS A 1 133 ? -23.046 -0.695 31.175 1.00 81.31 133 LYS A O 1
ATOM 1065 N N . PHE A 1 134 ? -22.373 0.182 33.131 1.00 81.94 134 PHE A N 1
ATOM 1066 C CA . PHE A 1 134 ? -20.962 -0.161 32.985 1.00 81.94 134 PHE A CA 1
ATOM 1067 C C . PHE A 1 134 ? -20.652 -1.532 33.584 1.00 81.94 134 PHE A C 1
ATOM 1069 O O . PHE A 1 134 ? -21.055 -1.820 34.710 1.00 81.94 134 PHE A O 1
ATOM 1076 N N . PHE A 1 135 ? -19.880 -2.361 32.879 1.00 81.69 135 PHE A N 1
ATOM 1077 C CA . PHE A 1 135 ? -19.501 -3.692 33.364 1.00 81.69 135 PHE A CA 1
ATOM 1078 C C . PHE A 1 135 ? -17.986 -3.911 33.299 1.00 81.69 135 PHE A C 1
ATOM 1080 O O . PHE A 1 135 ? -17.311 -3.473 32.365 1.00 81.69 135 PHE A O 1
ATOM 1087 N N . CYS A 1 136 ? -17.437 -4.614 34.296 1.00 83.75 136 CYS A N 1
ATOM 1088 C CA . CYS A 1 136 ? -16.081 -5.153 34.195 1.00 83.75 136 CYS A CA 1
ATOM 1089 C C . CYS A 1 136 ? -16.058 -6.365 33.247 1.00 83.75 136 CYS A C 1
ATOM 1091 O O . CYS A 1 136 ? -17.092 -6.997 33.021 1.00 83.75 136 CYS A O 1
ATOM 1093 N N . MET A 1 137 ? -14.878 -6.712 32.725 1.00 80.94 137 MET A N 1
ATOM 1094 C CA . MET A 1 137 ? -14.718 -7.816 31.764 1.00 80.94 137 MET A CA 1
ATOM 1095 C C . MET A 1 137 ? -15.273 -9.147 32.283 1.00 80.94 137 MET A C 1
ATOM 1097 O O . MET A 1 137 ? -16.017 -9.814 31.570 1.00 80.94 137 MET A O 1
ATOM 1101 N N . ASP A 1 138 ? -14.988 -9.507 33.536 1.00 84.19 138 ASP A N 1
ATOM 1102 C CA . ASP A 1 138 ? -15.445 -10.780 34.109 1.00 84.19 138 ASP A CA 1
ATOM 1103 C C . ASP A 1 138 ? -16.972 -10.863 34.184 1.00 84.19 138 ASP A C 1
ATOM 1105 O O . ASP A 1 138 ? -17.577 -11.903 33.922 1.00 84.19 138 ASP A O 1
ATOM 1109 N N . CYS A 1 139 ? -17.613 -9.753 34.551 1.00 85.38 139 CYS A N 1
ATOM 1110 C CA . CYS A 1 139 ? -19.063 -9.668 34.639 1.00 85.38 139 CYS A CA 1
ATOM 1111 C C . CYS A 1 139 ? -19.708 -9.649 33.255 1.00 85.38 139 CYS A C 1
ATOM 1113 O O . CYS A 1 139 ? -20.731 -10.300 33.062 1.00 85.38 139 CYS A O 1
ATOM 1115 N N . TYR A 1 140 ? -19.089 -8.968 32.292 1.00 83.50 140 TYR A N 1
ATOM 1116 C CA . TYR A 1 140 ? -19.547 -8.953 30.909 1.00 83.50 140 TYR A CA 1
ATOM 1117 C C . TYR A 1 140 ? -19.507 -10.354 30.280 1.00 83.50 140 TYR A C 1
ATOM 1119 O O . TYR A 1 140 ? -20.522 -10.823 29.769 1.00 83.50 140 TYR A O 1
ATOM 1127 N N . LEU A 1 141 ? -18.392 -11.081 30.419 1.00 84.12 141 LEU A N 1
ATOM 1128 C CA . LEU A 1 141 ? -18.256 -12.451 29.905 1.00 84.12 141 LEU A CA 1
ATOM 1129 C C . LEU A 1 141 ? -19.292 -13.412 30.509 1.00 84.12 141 LEU A C 1
ATOM 1131 O O . LEU A 1 141 ? -19.772 -14.323 29.835 1.00 84.12 141 LEU A O 1
ATOM 1135 N N . LYS A 1 142 ? -19.675 -13.211 31.777 1.00 86.19 142 LYS A N 1
ATOM 1136 C CA . LYS A 1 142 ? -20.766 -13.974 32.40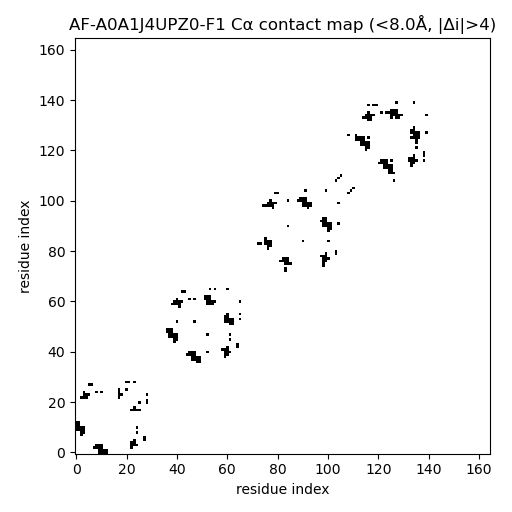7 1.00 86.19 142 LYS A CA 1
ATOM 1137 C C . LYS A 1 142 ? -22.127 -13.656 31.785 1.00 86.19 142 LYS A C 1
ATOM 1139 O O . LYS A 1 142 ? -22.937 -14.567 31.633 1.00 86.19 142 LYS A O 1
ATOM 1144 N N . ILE A 1 143 ? -22.383 -12.396 31.434 1.00 82.12 143 ILE A N 1
ATOM 1145 C CA . ILE A 1 143 ? -23.628 -11.975 30.779 1.00 82.12 143 ILE A CA 1
ATOM 1146 C C . ILE A 1 143 ? -23.705 -12.555 29.362 1.00 82.12 143 ILE A C 1
ATOM 1148 O O . ILE A 1 143 ? -24.726 -13.143 29.015 1.00 82.12 143 ILE A O 1
ATOM 1152 N N . GLU A 1 144 ? -22.633 -12.473 28.571 1.00 78.56 144 GLU A N 1
ATOM 1153 C CA . GLU A 1 144 ? -22.603 -13.056 27.220 1.00 78.56 144 GLU A CA 1
ATOM 1154 C C . GLU A 1 144 ? -22.765 -14.573 27.227 1.00 78.56 144 GLU A C 1
ATOM 1156 O O . GLU A 1 144 ? -23.546 -15.109 26.444 1.00 78.56 144 GLU A O 1
ATOM 1161 N N . LYS A 1 145 ? -22.094 -15.282 28.148 1.00 79.69 145 LYS A N 1
ATOM 1162 C CA . LYS A 1 145 ? -22.299 -16.730 28.303 1.00 79.69 145 LYS A CA 1
ATOM 1163 C C . LYS A 1 145 ? -23.763 -17.063 28.578 1.00 79.69 145 LYS A C 1
ATOM 1165 O O . LYS A 1 145 ? -24.275 -18.017 28.007 1.00 79.69 145 LYS A O 1
ATOM 1170 N N . LYS A 1 146 ? -24.447 -16.278 29.418 1.00 76.56 146 LYS A N 1
ATOM 1171 C CA . LYS A 1 146 ? -25.874 -16.485 29.706 1.00 76.56 146 LYS A CA 1
ATOM 1172 C C . LYS A 1 146 ? -26.771 -16.177 28.508 1.00 76.56 146 LYS A C 1
ATOM 1174 O O . LYS A 1 146 ? -27.700 -16.940 28.278 1.00 76.56 146 LYS A O 1
ATOM 1179 N N . LYS A 1 147 ? -26.487 -15.118 27.741 1.00 73.69 147 LYS A N 1
ATOM 1180 C CA . LYS A 1 147 ? -27.229 -14.804 26.507 1.00 73.69 147 LYS A CA 1
ATOM 1181 C C . LYS A 1 147 ? -27.088 -15.913 25.470 1.00 73.69 147 LYS A C 1
ATOM 1183 O O . LYS A 1 147 ? -28.092 -16.456 25.046 1.00 73.69 147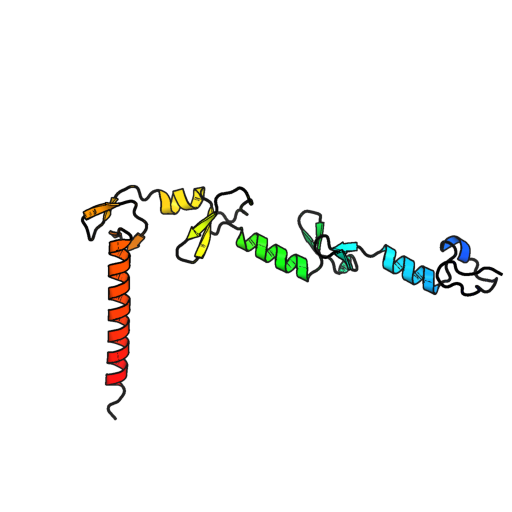 LYS A O 1
ATOM 1188 N N . ASN A 1 148 ? -25.863 -16.362 25.198 1.00 70.00 148 ASN A N 1
ATOM 1189 C CA . ASN A 1 148 ? -25.614 -17.457 24.257 1.00 70.00 148 ASN A CA 1
ATOM 1190 C C . ASN A 1 148 ? -26.313 -18.770 24.656 1.00 70.00 148 ASN A C 1
ATOM 1192 O O . ASN A 1 148 ? -26.698 -19.554 23.792 1.00 70.00 148 ASN A O 1
ATOM 1196 N N . ILE A 1 149 ? -26.473 -19.034 25.959 1.00 67.25 149 ILE A N 1
ATOM 1197 C CA . ILE A 1 149 ? -27.253 -20.181 26.446 1.00 67.25 149 ILE A CA 1
ATOM 1198 C C . ILE A 1 149 ? -28.754 -19.945 26.238 1.00 67.25 149 ILE A C 1
ATOM 1200 O O . ILE A 1 149 ? -29.440 -20.843 25.760 1.00 67.25 149 ILE A O 1
ATOM 1204 N N . ALA A 1 150 ? -29.260 -18.755 26.568 1.00 61.81 150 ALA A N 1
ATOM 1205 C CA . ALA A 1 150 ? -30.667 -18.407 26.380 1.00 61.81 150 ALA A CA 1
ATOM 1206 C C . ALA A 1 150 ? -31.077 -18.461 24.898 1.00 61.81 150 ALA A C 1
ATOM 1208 O O . ALA A 1 150 ? -32.073 -19.098 24.573 1.00 61.81 150 ALA A O 1
ATOM 1209 N N . ASP A 1 151 ? -30.267 -17.898 24.002 1.00 63.88 151 ASP A N 1
ATOM 1210 C CA . ASP A 1 151 ? -30.517 -17.891 22.557 1.00 63.88 151 ASP A CA 1
ATOM 1211 C C . ASP A 1 151 ? -30.500 -19.319 21.980 1.00 63.88 151 ASP A C 1
ATOM 1213 O O . ASP A 1 151 ? -31.336 -19.676 21.150 1.00 63.88 151 ASP A O 1
ATOM 1217 N N . ARG A 1 152 ? -29.613 -20.190 22.487 1.00 60.06 152 ARG A N 1
ATOM 1218 C CA . ARG A 1 152 ? -29.611 -21.623 22.141 1.00 60.06 152 ARG A CA 1
ATOM 1219 C C . ARG A 1 152 ? -30.863 -22.358 22.619 1.00 60.06 152 ARG A C 1
ATOM 1221 O O . ARG A 1 152 ? -31.368 -23.210 21.895 1.00 60.06 152 ARG A O 1
ATOM 1228 N N . LEU A 1 153 ? -31.360 -22.052 23.816 1.00 59.94 153 LEU A N 1
ATOM 1229 C CA . LEU A 1 153 ? -32.570 -22.677 24.359 1.00 59.94 153 LEU A CA 1
ATOM 1230 C C . LEU A 1 153 ? -33.829 -22.235 23.606 1.00 59.94 153 LEU A C 1
ATOM 1232 O O . LEU A 1 153 ? -3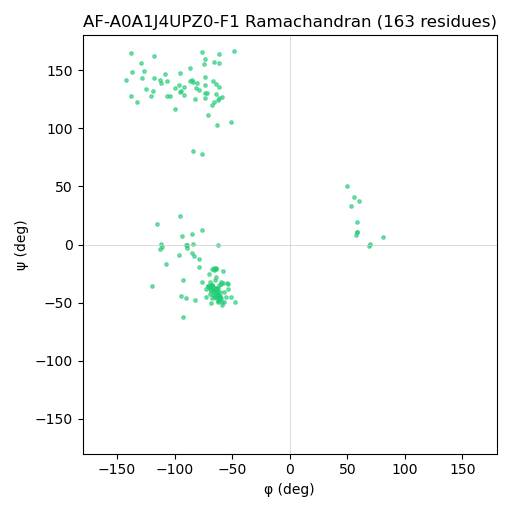4.701 -23.064 23.357 1.00 59.94 153 LEU A O 1
ATOM 1236 N N . VAL A 1 154 ? -33.906 -20.964 23.201 1.00 64.62 154 VAL A N 1
ATOM 1237 C CA . VAL A 1 154 ? -35.004 -20.454 22.365 1.00 64.62 154 VAL A CA 1
ATOM 1238 C C . VAL A 1 154 ? -34.997 -21.139 20.995 1.00 64.62 154 VAL A C 1
ATOM 1240 O O . VAL A 1 154 ? -36.028 -21.672 20.590 1.00 64.62 154 VAL A O 1
ATOM 1243 N N . GLY A 1 155 ? -33.833 -21.259 20.345 1.00 58.94 155 GLY A N 1
ATOM 1244 C CA . GLY A 1 155 ? -33.717 -21.981 19.071 1.00 58.94 155 GLY A CA 1
ATOM 1245 C C . GLY A 1 155 ? -34.084 -23.472 19.161 1.00 58.94 155 GLY A C 1
ATOM 1246 O O . GLY A 1 155 ? -34.691 -24.018 18.243 1.00 58.94 155 GLY A O 1
ATOM 1247 N N . MET A 1 156 ? -33.785 -24.146 20.281 1.00 59.25 156 MET A N 1
ATOM 1248 C CA . MET A 1 156 ? -34.229 -25.532 20.504 1.00 59.25 156 MET A CA 1
ATOM 1249 C C . MET A 1 156 ? -35.742 -25.641 20.747 1.00 59.25 156 MET A C 1
ATOM 1251 O O . MET A 1 156 ? -36.360 -26.607 20.304 1.00 59.25 156 MET A O 1
ATOM 1255 N N . ALA A 1 157 ? -36.357 -24.666 21.421 1.00 58.75 157 ALA A N 1
ATOM 1256 C CA . ALA A 1 157 ? -37.797 -24.666 21.679 1.00 58.75 157 ALA A CA 1
ATOM 1257 C C . ALA A 1 157 ? -38.631 -24.445 20.402 1.00 58.75 157 ALA A C 1
ATOM 1259 O O . ALA A 1 157 ? -39.722 -25.003 20.277 1.00 58.75 157 ALA A O 1
ATOM 1260 N N . GLU A 1 158 ? -38.122 -23.673 19.441 1.00 61.09 158 GLU A N 1
ATOM 1261 C CA . GLU A 1 158 ? -38.767 -23.465 18.136 1.00 61.09 158 GLU A CA 1
ATOM 1262 C C . GLU A 1 158 ? -38.722 -24.726 17.258 1.00 61.09 158 GLU A C 1
ATOM 1264 O O . GLU A 1 158 ? -39.719 -25.060 16.618 1.00 61.09 158 GLU A O 1
ATOM 1269 N N . LEU A 1 159 ? -37.632 -25.502 17.318 1.00 59.56 159 LEU A N 1
ATOM 1270 C CA . LEU A 1 159 ? -37.518 -26.798 16.629 1.00 59.56 159 LEU A CA 1
ATOM 1271 C C . LEU A 1 159 ? -38.497 -27.855 17.164 1.00 59.56 159 LEU A C 1
ATOM 1273 O O . LEU A 1 159 ? -38.951 -28.713 16.412 1.00 59.56 159 LEU A O 1
ATOM 1277 N N . ILE A 1 160 ? -38.853 -27.790 18.450 1.00 60.16 160 ILE A N 1
ATOM 1278 C CA . ILE A 1 160 ? -39.816 -28.719 19.062 1.00 60.16 160 ILE A CA 1
ATOM 1279 C C . ILE A 1 160 ? -41.260 -28.363 18.666 1.00 60.16 160 ILE A C 1
ATOM 1281 O O . ILE A 1 160 ? -42.089 -29.255 18.505 1.00 60.16 160 ILE A O 1
ATOM 1285 N N . LYS A 1 161 ? -41.572 -27.077 18.457 1.00 57.75 161 LYS A N 1
ATOM 1286 C CA . LYS A 1 161 ? -42.922 -26.623 18.074 1.00 57.75 161 LYS A CA 1
ATOM 1287 C C . LYS A 1 161 ? -43.252 -26.811 16.588 1.00 57.75 161 LYS A C 1
ATOM 1289 O O . LYS A 1 161 ? -44.428 -26.825 16.248 1.00 57.75 161 LYS A O 1
ATOM 1294 N N . GLY A 1 162 ? -42.252 -26.978 15.721 1.00 53.44 162 GLY A N 1
ATOM 1295 C CA . GLY A 1 162 ? -42.439 -27.190 14.278 1.00 53.44 162 GLY A CA 1
ATOM 1296 C C . GLY A 1 162 ? -42.717 -28.636 13.842 1.00 53.44 162 GLY A C 1
ATOM 1297 O O . GLY A 1 162 ? -42.850 -28.871 12.648 1.00 53.44 162 GLY A O 1
ATOM 1298 N N . ASN A 1 163 ? -42.785 -29.596 14.773 1.00 51.59 163 ASN A N 1
ATOM 1299 C CA . ASN A 1 163 ? -42.871 -31.035 14.473 1.00 51.59 163 ASN A CA 1
ATOM 1300 C C . ASN A 1 163 ? -44.184 -31.711 14.915 1.00 51.59 163 ASN A C 1
ATOM 1302 O O . ASN A 1 163 ? -44.235 -32.938 14.996 1.00 51.59 163 ASN A O 1
ATOM 1306 N N . HIS A 1 164 ? -45.247 -30.948 15.183 1.00 51.69 164 HIS A N 1
ATOM 1307 C CA . HIS A 1 164 ? -46.586 -31.528 15.305 1.00 51.69 164 HIS A CA 1
ATOM 1308 C C . HIS A 1 164 ? -47.370 -31.320 13.994 1.00 51.69 164 HIS A C 1
ATOM 1310 O O . HIS A 1 164 ? -47.557 -30.163 13.616 1.00 51.69 164 HIS A O 1
ATOM 1316 N N . PRO A 1 165 ? -47.742 -32.411 13.287 1.00 53.84 165 PRO A N 1
ATOM 1317 C CA . PRO A 1 165 ? -48.467 -32.380 12.014 1.00 53.84 165 PRO A CA 1
ATOM 1318 C C . PRO A 1 165 ? -49.903 -31.864 12.147 1.00 53.84 165 PRO A C 1
ATOM 1320 O O . PRO A 1 165 ? -50.483 -31.997 13.250 1.00 53.84 165 PRO A O 1
#

Solvent-accessible surface area (backbone atoms only — not comparable to full-atom values): 9726 Å² total; per-residue (Å²): 138,52,58,18,76,83,79,63,47,76,47,68,95,80,54,86,60,32,72,83,41,76,44,24,45,72,70,59,32,51,53,49,54,57,57,71,58,42,44,57,14,75,86,78,62,52,73,40,51,64,91,65,45,42,75,57,98,91,41,47,21,40,63,67,60,42,53,53,50,53,51,53,49,56,67,36,22,15,74,81,82,64,48,72,54,57,92,89,52,68,76,41,71,46,97,87,70,44,37,28,39,54,66,62,42,36,69,76,52,55,68,45,54,73,42,54,14,73,82,77,66,46,73,31,74,34,83,49,75,58,94,93,37,40,29,31,67,73,58,44,54,54,51,51,55,51,47,58,50,50,55,51,52,52,57,52,53,55,62,63,68,72,72,71,132

Mean predicted aligned error: 15.23 Å

Sequence (165 aa):
MTYCLACGKMIEDYDSGYYARNMLCIPCYETKRIDSGRVQCLRCMRSLFPSEMKSLEGHDYCPDCYRLLALEIEARRCNICRRVLGDWEIRLKTPDNKMVCKKCHDEKMGKLGTKQCALCGRNAKIKMIVNDKFFCMDCYLKIEKKKNIADRLVGMAELIKGNHP

Secondary structure (DSSP, 8-state):
-EE-TTT--EE-TT-TTTGGGTS--HHHHHHHHHHHT-EE-TTT--EE-GGG-EEETTEEE-HHHHHHHHHHHHHTB-TTT-PBPPTTSPEEE-TTS-EEEHHHHIIIIIT--SEE-TTT--EE---EEETTEEE-HHHHHHHHHHHHHHHHHHHHHHHHHTT--

Nearest PDB structures (foldseek):
  2d8y-assembly1_A  TM=4.788E-01  e=8.078E-04  Homo sapiens
  2gvi-assembly1_A  TM=9.635E-01  e=1.747E-01  Thermoplasma acidophilum
  5lg7-assembly1_A  TM=5.550E-01  e=7.800E-02  Homo sapiens
  5fey-assembly1_B  TM=4.713E-01  e=6.376E-02  Homo sapiens
  6qaj-assembly1_B  TM=3.429E-01  e=3.983E-02  Tequatrovirus T4

Radius of gyration: 33.06 Å; Cα contacts (8 Å, |Δi|>4): 187; chains: 1; bounding box: 78×42×91 Å